Protein AF-A0A354F4W1-F1 (afdb_monomer)

Secondary structure (DSSP, 8-state):
------GGGGG----HHHHHHHHHHHHT----SS---SSPPPHHHHHHHHHHHHTT--SPPPP-----

Sequence (68 aa):
MPLSLSKKSSLIAQSEIRSMTLECARVGGINLAQGVRDKEVPLPVRSGAHEAIARKMLEYTGFPRLRP

Radius of gyration: 19.93 Å; Cα contacts (8 Å, |Δi|>4): 17; chains: 1; bounding box: 41×37×47 Å

Solvent-accessible surface area (backbone atoms only — not comparable to full-atom values): 4716 Å² total; per-residue (Å²): 131,86,89,77,84,59,83,71,55,78,79,62,73,87,52,68,51,58,53,46,52,52,52,20,65,74,71,74,47,86,70,87,67,70,85,71,76,92,66,80,78,57,65,71,61,53,51,51,54,52,48,38,58,75,69,63,72,74,70,83,75,80,78,85,67,80,77,130

pLDDT: mean 89.1, std 13.16, range [35.59, 98.06]

Foldseek 3Di:
DDDDDDPCCVVDDDDPLVVQVVVCVVVVHDRPSVPDDPDDDDPVVVVVVVVCVVVVVPDDDDDPDPDD

Mean predicted aligned error: 7.35 Å

Structure (mmCIF, N/CA/C/O backbone):
data_AF-A0A354F4W1-F1
#
_entry.id   AF-A0A354F4W1-F1
#
loop_
_atom_site.group_PDB
_atom_site.id
_atom_site.type_symbol
_atom_site.label_atom_id
_atom_site.label_alt_id
_atom_site.label_comp_id
_atom_site.label_asym_id
_atom_site.label_entity_id
_atom_site.label_seq_id
_atom_site.pdbx_PDB_ins_code
_atom_site.Cartn_x
_atom_site.Cartn_y
_atom_site.Cartn_z
_atom_site.occupancy
_atom_site.B_iso_or_equiv
_atom_site.auth_seq_id
_atom_site.auth_comp_id
_atom_site.auth_asym_id
_atom_site.auth_atom_id
_atom_site.pdbx_PDB_model_num
ATOM 1 N N . MET A 1 1 ? 16.442 -7.226 28.596 1.00 69.38 1 MET A N 1
ATOM 2 C CA . MET A 1 1 ? 15.431 -6.216 28.985 1.00 69.38 1 MET A CA 1
ATOM 3 C C . MET A 1 1 ? 14.237 -6.386 28.060 1.00 69.38 1 MET A C 1
ATOM 5 O O . MET A 1 1 ? 14.470 -6.433 26.857 1.00 69.38 1 MET A O 1
ATOM 9 N N . PRO A 1 2 ? 13.006 -6.558 28.565 1.00 84.81 2 PRO A N 1
ATOM 10 C CA . PRO A 1 2 ? 11.833 -6.645 27.702 1.00 84.81 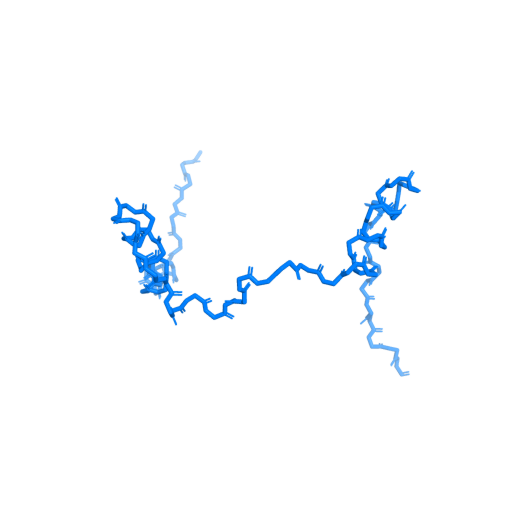2 PRO A CA 1
ATOM 11 C C . PRO A 1 2 ? 11.556 -5.286 27.043 1.00 84.81 2 PRO A C 1
ATOM 13 O O . PRO A 1 2 ? 11.748 -4.241 27.665 1.00 84.81 2 PRO A O 1
ATOM 16 N N . LEU A 1 3 ? 11.124 -5.304 25.782 1.00 91.75 3 LEU A N 1
ATOM 17 C CA . LEU A 1 3 ? 10.663 -4.105 25.083 1.00 91.75 3 LEU A CA 1
ATOM 18 C C . LEU A 1 3 ? 9.355 -3.619 25.723 1.00 91.75 3 LEU A C 1
ATOM 20 O O . LEU A 1 3 ? 8.459 -4.422 25.982 1.00 91.75 3 LEU A O 1
ATOM 24 N N . SER A 1 4 ? 9.241 -2.313 25.967 1.00 93.88 4 SER A N 1
ATOM 25 C CA . SER A 1 4 ? 8.024 -1.677 26.475 1.00 93.88 4 SER A CA 1
ATOM 26 C C . SER A 1 4 ? 7.602 -0.515 25.579 1.00 93.88 4 SER A C 1
ATOM 28 O O . SER A 1 4 ? 8.419 0.110 24.899 1.00 93.88 4 SER A O 1
ATOM 30 N N . LEU A 1 5 ? 6.298 -0.243 25.545 1.00 94.50 5 LEU A N 1
ATOM 31 C CA . LEU A 1 5 ? 5.744 0.833 24.735 1.00 94.50 5 LEU A CA 1
ATOM 32 C C . LEU A 1 5 ? 5.996 2.203 25.378 1.00 94.50 5 LEU A C 1
ATOM 34 O O . LEU A 1 5 ? 5.910 2.379 26.592 1.00 94.50 5 LEU A O 1
ATOM 38 N N . SER A 1 6 ? 6.256 3.206 24.538 1.00 95.38 6 SER A N 1
ATOM 39 C CA . SER A 1 6 ? 6.326 4.604 24.971 1.00 95.38 6 SER A CA 1
ATOM 40 C C . SER A 1 6 ? 4.951 5.118 25.392 1.00 95.38 6 SER A C 1
ATOM 42 O O . SER A 1 6 ? 3.943 4.760 24.783 1.00 95.38 6 SER A O 1
ATOM 44 N N . LYS A 1 7 ? 4.909 6.073 26.328 1.00 95.50 7 LYS A N 1
ATOM 45 C CA . LYS A 1 7 ? 3.681 6.801 26.692 1.00 95.50 7 LYS A CA 1
ATOM 46 C C . LYS A 1 7 ? 2.971 7.418 25.483 1.00 95.50 7 LYS A C 1
ATOM 48 O O . LYS A 1 7 ? 1.757 7.490 25.483 1.00 95.5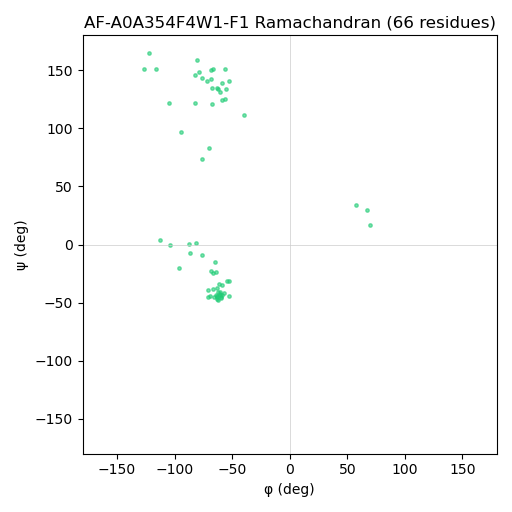0 7 LYS A O 1
ATOM 53 N N . LYS A 1 8 ? 3.701 7.828 24.437 1.00 95.44 8 LYS A N 1
ATOM 54 C CA . LYS A 1 8 ? 3.101 8.408 23.218 1.00 95.44 8 LYS A CA 1
ATOM 55 C C . LYS A 1 8 ? 2.271 7.405 22.414 1.00 95.44 8 LYS A C 1
ATOM 57 O O . LYS A 1 8 ? 1.388 7.817 21.673 1.00 95.44 8 LYS A O 1
ATOM 62 N N . SER A 1 9 ? 2.551 6.108 22.548 1.00 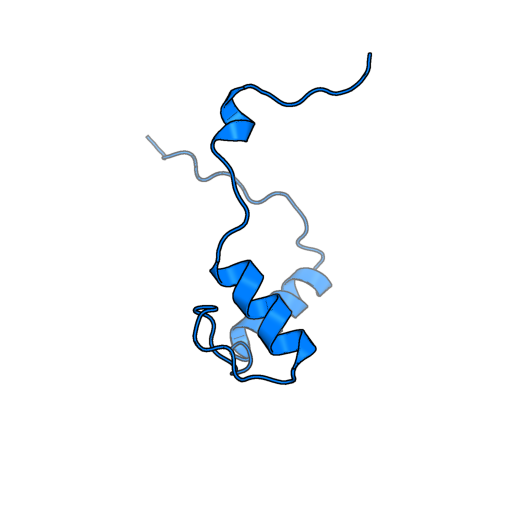95.75 9 SER A N 1
ATOM 63 C CA . SER A 1 9 ? 1.821 5.071 21.812 1.00 95.75 9 SER A CA 1
ATOM 64 C C . SER A 1 9 ? 0.343 5.002 22.195 1.00 95.75 9 SER A C 1
ATOM 66 O O . SER A 1 9 ? -0.458 4.594 21.366 1.00 95.75 9 SER A O 1
ATOM 68 N N . SER A 1 10 ? -0.037 5.473 23.391 1.00 95.06 10 SER A N 1
ATOM 69 C CA . SER A 1 10 ? -1.441 5.513 23.821 1.00 95.06 10 SER A CA 1
ATOM 70 C C . SER A 1 10 ? -2.309 6.460 22.989 1.00 95.06 10 SER A C 1
ATOM 72 O O . SER A 1 10 ? -3.530 6.383 23.060 1.00 95.06 10 SER A O 1
ATOM 74 N N . LEU A 1 11 ? -1.692 7.349 22.205 1.00 96.38 11 LEU A N 1
ATOM 75 C CA . LEU A 1 11 ? -2.384 8.264 21.299 1.00 96.38 11 LEU A CA 1
ATOM 76 C C . LEU A 1 11 ? -2.662 7.637 19.925 1.00 96.38 11 LEU A C 1
ATOM 78 O O . LEU A 1 11 ? -3.308 8.262 19.089 1.00 96.38 11 LEU A O 1
ATOM 82 N N . ILE A 1 12 ? -2.136 6.439 19.662 1.00 95.75 12 ILE A N 1
ATOM 83 C CA . ILE A 1 12 ? -2.243 5.763 18.373 1.00 95.75 12 ILE A CA 1
ATOM 84 C C . ILE A 1 12 ? -3.273 4.645 18.508 1.00 95.75 12 ILE A C 1
ATOM 86 O O . ILE A 1 12 ? -3.110 3.731 19.313 1.00 95.75 12 ILE A O 1
ATOM 90 N N . ALA A 1 13 ? -4.313 4.704 17.683 1.00 94.25 13 ALA A N 1
ATOM 91 C CA . ALA A 1 13 ? -5.324 3.663 17.560 1.00 94.25 13 ALA A CA 1
ATOM 92 C C . ALA A 1 13 ? -5.394 3.157 16.114 1.00 94.25 13 ALA A C 1
ATOM 94 O O . ALA A 1 13 ? -4.879 3.790 15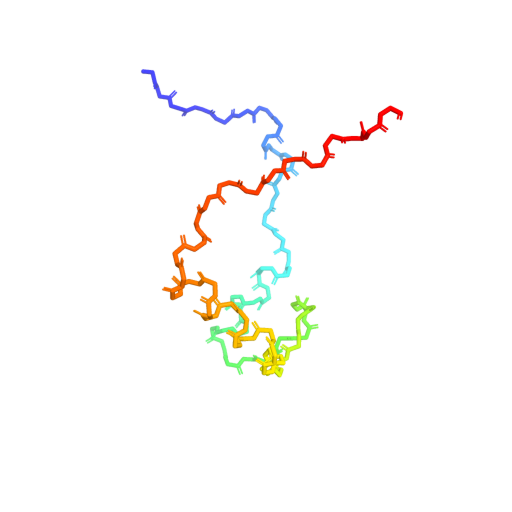.186 1.00 94.25 13 ALA A O 1
ATOM 95 N N . GLN A 1 14 ? -6.037 2.007 15.915 1.00 93.19 14 GLN A N 1
ATOM 96 C CA . GLN A 1 14 ? -6.352 1.528 14.574 1.00 93.19 14 GLN A CA 1
ATOM 97 C C . GLN A 1 14 ? -7.304 2.513 13.880 1.00 93.19 14 GLN A C 1
ATOM 99 O O . GLN A 1 14 ? -8.282 2.960 14.467 1.00 93.19 14 GLN A O 1
ATOM 104 N N . SER A 1 15 ? -7.014 2.845 12.622 1.00 93.31 15 SER A N 1
ATOM 105 C CA . SER A 1 15 ? -7.883 3.700 11.811 1.00 93.31 15 SER A CA 1
ATOM 106 C C . SER A 1 15 ? -9.160 2.964 11.396 1.00 93.31 15 SER A C 1
ATOM 108 O O . SER A 1 15 ? -9.093 1.815 10.956 1.00 93.31 15 SER A O 1
ATOM 110 N N . GLU A 1 16 ? -10.291 3.669 11.402 1.00 92.50 16 GLU A N 1
ATOM 111 C CA . GLU A 1 16 ? -11.570 3.195 10.851 1.00 92.50 16 GLU A CA 1
ATOM 112 C C . GLU A 1 16 ? -11.466 2.752 9.383 1.00 92.50 16 GLU A C 1
ATOM 114 O O . GLU A 1 16 ? -12.118 1.792 8.978 1.00 92.50 16 GLU A O 1
ATOM 119 N N . ILE A 1 17 ? -10.580 3.370 8.590 1.00 93.50 17 ILE A N 1
ATOM 120 C CA . ILE A 1 17 ? -10.320 2.954 7.201 1.00 93.50 17 ILE A CA 1
ATOM 121 C C . ILE A 1 17 ? -9.806 1.510 7.171 1.00 93.50 17 ILE A C 1
ATOM 123 O O . ILE A 1 17 ? -10.215 0.712 6.329 1.00 9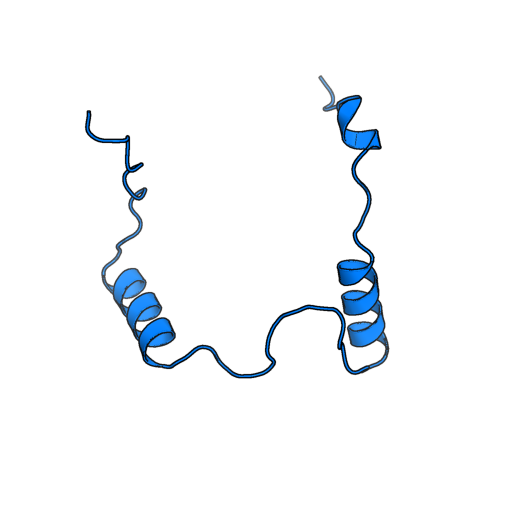3.50 17 ILE A O 1
ATOM 127 N N . ARG A 1 18 ? -8.932 1.142 8.118 1.00 93.94 18 ARG A N 1
ATOM 128 C CA . ARG A 1 18 ? -8.418 -0.228 8.226 1.00 93.94 18 ARG A CA 1
ATOM 129 C C . ARG A 1 18 ? -9.498 -1.191 8.708 1.00 93.94 18 ARG A C 1
ATOM 131 O O . ARG A 1 18 ? -9.551 -2.308 8.199 1.00 93.94 18 ARG A O 1
ATOM 138 N N . SER A 1 19 ? -10.345 -0.770 9.644 1.00 94.19 19 SER A N 1
ATOM 139 C CA . SER A 1 19 ? -11.486 -1.570 10.101 1.00 94.19 19 SER A CA 1
ATOM 140 C C . SER A 1 19 ? -12.445 -1.876 8.945 1.00 94.19 19 SER A C 1
ATOM 142 O O . SER A 1 19 ? -12.767 -3.039 8.718 1.00 94.19 19 SER A O 1
ATOM 144 N N . MET A 1 20 ? -12.792 -0.874 8.129 1.00 94.94 20 MET A N 1
ATOM 145 C CA . MET A 1 20 ? -13.650 -1.056 6.953 1.00 94.94 20 MET A CA 1
ATOM 146 C C . MET A 1 20 ? -13.041 -2.019 5.929 1.00 94.94 20 MET A C 1
ATOM 148 O O . MET A 1 20 ? -13.727 -2.912 5.442 1.00 94.94 20 MET A O 1
ATOM 152 N N . THR A 1 21 ? -11.740 -1.903 5.640 1.00 94.94 21 THR A N 1
ATOM 153 C CA . THR A 1 21 ? -11.057 -2.834 4.728 1.00 94.94 21 THR A CA 1
ATOM 154 C C . THR A 1 21 ? -11.177 -4.288 5.184 1.00 94.94 21 THR A C 1
ATOM 156 O O . THR A 1 21 ? -11.408 -5.165 4.353 1.00 94.94 21 THR A O 1
ATOM 159 N N . LEU A 1 22 ? -11.042 -4.557 6.486 1.00 95.31 22 LEU A N 1
ATOM 160 C CA . LEU A 1 22 ? -11.170 -5.911 7.030 1.00 95.31 22 LEU A CA 1
ATOM 161 C C . LEU A 1 22 ? -12.611 -6.425 6.947 1.00 95.31 22 LEU A C 1
ATOM 163 O O . LEU A 1 22 ? -12.827 -7.557 6.517 1.00 95.31 22 LEU A O 1
ATOM 167 N N . GLU A 1 23 ? -13.591 -5.594 7.299 1.00 96.38 23 GLU A N 1
ATOM 168 C CA . GLU A 1 23 ? -15.001 -5.980 7.238 1.00 96.38 23 GLU A CA 1
ATOM 169 C C . GLU A 1 23 ? -15.473 -6.218 5.800 1.00 96.38 23 GLU A C 1
ATOM 171 O O . GLU A 1 23 ? -16.076 -7.256 5.526 1.00 96.38 23 GLU A O 1
ATOM 176 N N . CYS A 1 24 ? -15.133 -5.333 4.857 1.00 95.44 24 CYS A N 1
ATOM 177 C CA . CYS A 1 24 ? -15.428 -5.528 3.437 1.00 95.44 24 CYS A CA 1
ATOM 178 C C . CYS A 1 24 ? -14.784 -6.812 2.900 1.00 95.44 24 CYS A C 1
ATOM 180 O O . CYS A 1 24 ? -15.456 -7.576 2.212 1.00 95.44 24 CYS A O 1
ATOM 182 N N . ALA A 1 25 ? -13.526 -7.101 3.255 1.00 95.25 25 ALA A N 1
ATOM 183 C CA . ALA A 1 25 ? -12.872 -8.348 2.858 1.00 95.25 25 ALA A CA 1
ATOM 184 C C . ALA A 1 25 ? -13.574 -9.589 3.439 1.00 95.25 25 ALA A C 1
ATOM 186 O O . ALA A 1 25 ? -13.704 -10.597 2.749 1.00 95.25 25 ALA A O 1
ATOM 187 N N . ARG A 1 26 ? -14.067 -9.512 4.683 1.00 97.69 26 ARG A N 1
ATOM 188 C CA . ARG A 1 26 ? -14.778 -10.608 5.360 1.00 97.69 26 ARG A CA 1
ATOM 189 C C . ARG A 1 26 ? -16.125 -10.931 4.711 1.00 97.69 26 ARG A C 1
ATOM 191 O O . ARG A 1 26 ? -16.498 -12.099 4.655 1.00 97.69 26 ARG A O 1
ATOM 198 N N . VAL A 1 27 ? -16.864 -9.917 4.260 1.00 97.38 27 VAL A N 1
ATOM 199 C CA . VAL A 1 27 ? -18.233 -10.081 3.725 1.00 97.38 27 VAL A CA 1
ATOM 200 C C . VAL A 1 27 ? -18.321 -10.002 2.199 1.00 97.38 27 VAL A C 1
ATOM 202 O O . VAL A 1 27 ? -19.415 -10.110 1.654 1.00 97.38 27 VAL A O 1
ATOM 205 N N . GLY A 1 28 ? -17.200 -9.787 1.502 1.00 94.81 28 GLY A N 1
ATOM 206 C CA . GLY A 1 28 ? -17.192 -9.508 0.061 1.00 94.81 28 GLY A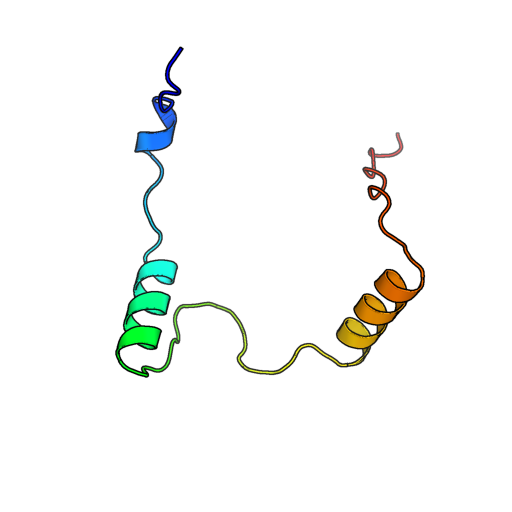 CA 1
ATOM 207 C C . GLY A 1 28 ? -17.836 -8.162 -0.297 1.00 94.81 28 GLY A C 1
ATOM 208 O O . GLY A 1 28 ? -18.437 -8.021 -1.358 1.00 94.81 28 GLY A O 1
ATOM 209 N N . GLY A 1 29 ? -17.763 -7.186 0.610 1.00 93.81 29 GLY A N 1
ATOM 210 C CA . GLY A 1 29 ? -18.366 -5.865 0.456 1.00 93.81 29 GLY A CA 1
ATOM 211 C C . GLY A 1 29 ? -17.536 -4.915 -0.412 1.00 93.81 29 GLY A C 1
ATOM 212 O O . GLY A 1 29 ? -16.324 -5.067 -0.554 1.00 93.81 29 GLY A O 1
ATOM 213 N N . ILE A 1 30 ? -18.190 -3.885 -0.953 1.00 92.25 30 ILE A N 1
ATOM 214 C CA . ILE A 1 30 ? -17.531 -2.817 -1.718 1.00 92.25 30 ILE A CA 1
ATOM 215 C C . ILE A 1 30 ? -16.947 -1.791 -0.741 1.00 92.25 30 ILE A C 1
ATOM 217 O O . ILE A 1 30 ? -17.679 -1.197 0.051 1.00 92.25 30 ILE A O 1
ATOM 221 N N . ASN A 1 31 ? -15.635 -1.558 -0.811 1.00 92.69 31 ASN A N 1
ATOM 222 C CA . ASN A 1 31 ? -14.939 -0.643 0.091 1.00 92.69 31 ASN A CA 1
ATOM 223 C C . ASN A 1 31 ? -14.805 0.764 -0.508 1.00 92.69 31 ASN A C 1
ATOM 225 O O . ASN A 1 31 ? -13.865 1.056 -1.242 1.00 92.69 31 ASN A O 1
ATOM 229 N N . LEU A 1 32 ? -15.714 1.663 -0.134 1.00 90.50 32 LEU A N 1
ATOM 230 C CA . LEU A 1 32 ? -15.680 3.070 -0.554 1.00 90.50 32 LEU A CA 1
ATOM 231 C C . LEU A 1 32 ? -14.840 3.972 0.375 1.00 90.50 32 LEU A C 1
ATOM 233 O O . LEU A 1 32 ? -14.741 5.172 0.131 1.00 90.50 32 LEU A O 1
ATOM 237 N N . ALA A 1 33 ? -14.233 3.422 1.435 1.00 89.38 33 ALA A N 1
ATOM 238 C CA . ALA A 1 33 ? -13.499 4.184 2.453 1.00 89.38 33 ALA A CA 1
ATOM 239 C C . ALA A 1 33 ? -11.977 4.244 2.220 1.00 89.38 33 ALA A C 1
ATOM 241 O O . ALA A 1 33 ? -11.307 5.115 2.770 1.00 89.38 33 ALA A O 1
ATOM 242 N N . GLN A 1 34 ? -11.408 3.326 1.428 1.00 85.25 34 GLN A N 1
ATOM 243 C CA . GLN A 1 34 ? -9.953 3.126 1.336 1.00 85.25 34 GLN A CA 1
ATOM 244 C C . GLN A 1 34 ? -9.185 4.279 0.666 1.00 85.25 34 GLN A C 1
ATOM 246 O O . GLN A 1 34 ? -7.982 4.418 0.880 1.00 85.25 34 GLN A O 1
ATOM 251 N N . GLY A 1 35 ? -9.851 5.096 -0.158 1.00 87.69 35 GLY A N 1
ATOM 252 C CA . GLY A 1 35 ? -9.220 6.231 -0.843 1.00 87.69 35 GLY A CA 1
ATOM 253 C C . GLY A 1 35 ? -8.220 5.845 -1.944 1.00 87.69 35 GLY A C 1
ATOM 254 O O . GLY A 1 35 ? -7.422 6.680 -2.365 1.00 87.69 35 GLY A O 1
ATOM 255 N N . VAL A 1 36 ? -8.251 4.598 -2.427 1.00 88.06 36 VAL A N 1
ATOM 256 C CA . VAL A 1 36 ? -7.456 4.123 -3.574 1.00 88.06 36 VAL A CA 1
ATOM 257 C C . VAL A 1 36 ? -8.383 3.715 -4.716 1.00 88.06 36 VAL A C 1
ATOM 259 O O . VAL A 1 36 ? -9.523 3.329 -4.480 1.00 88.06 36 VAL A O 1
ATOM 262 N N . ARG A 1 37 ? -7.914 3.822 -5.963 1.00 84.94 37 ARG A N 1
ATOM 263 C CA . ARG A 1 37 ? -8.688 3.377 -7.133 1.00 84.94 37 ARG A CA 1
ATOM 264 C C . ARG A 1 37 ? -8.534 1.873 -7.353 1.00 84.94 37 ARG A C 1
ATOM 266 O O . ARG A 1 37 ? -7.427 1.364 -7.228 1.00 84.94 37 ARG A O 1
ATOM 273 N N . ASP A 1 38 ? -9.599 1.231 -7.834 1.00 86.44 38 ASP A N 1
ATOM 274 C CA . ASP A 1 38 ? -9.619 -0.202 -8.196 1.00 86.44 38 ASP A CA 1
ATOM 275 C C . ASP A 1 38 ? -8.918 -0.525 -9.526 1.00 86.44 38 ASP A C 1
ATOM 277 O O . ASP A 1 38 ? -8.756 -1.684 -9.900 1.00 86.44 38 ASP A O 1
ATOM 281 N N . LYS A 1 39 ? -8.533 0.501 -10.291 1.00 89.94 39 LYS A N 1
ATOM 282 C CA . LYS A 1 39 ? -7.866 0.322 -11.584 1.00 89.94 39 LYS A CA 1
ATOM 283 C C . LYS A 1 39 ? -6.396 -0.017 -11.389 1.00 89.94 39 LYS A C 1
ATOM 285 O O . LYS A 1 39 ? -5.742 0.491 -10.481 1.00 89.94 39 LYS A O 1
ATOM 290 N N . GLU A 1 40 ? -5.863 -0.796 -12.324 1.00 93.31 40 GLU A N 1
ATOM 291 C CA . GLU A 1 40 ? -4.437 -1.086 -12.376 1.00 93.31 40 GLU A CA 1
ATOM 292 C C . GLU A 1 40 ? -3.588 0.190 -12.440 1.00 93.31 40 GLU A C 1
ATOM 294 O O . GLU A 1 40 ? -3.972 1.216 -13.014 1.00 93.31 40 GLU A O 1
ATOM 299 N N . VAL A 1 41 ? -2.374 0.088 -11.904 1.00 95.00 41 VAL A N 1
ATOM 300 C CA . VAL A 1 41 ? -1.348 1.120 -12.043 1.00 95.00 41 VAL A CA 1
ATOM 301 C C . VAL A 1 41 ? -1.042 1.342 -13.541 1.00 95.00 41 VAL A C 1
ATOM 303 O O . VAL A 1 41 ? -0.952 0.368 -14.295 1.00 95.00 41 VAL A O 1
ATOM 306 N N . PRO A 1 42 ? -0.857 2.588 -14.022 1.00 96.44 42 PRO A N 1
ATOM 307 C CA . PRO A 1 42 ? -0.529 2.849 -15.425 1.00 96.44 42 PRO A CA 1
ATOM 308 C C . PRO A 1 42 ? 0.680 2.043 -15.919 1.00 96.44 42 PRO A C 1
ATOM 310 O O . PRO A 1 42 ? 1.668 1.889 -15.198 1.00 96.44 42 PRO A O 1
ATOM 313 N N . LEU A 1 43 ? 0.615 1.549 -17.162 1.00 97.75 43 LEU A N 1
ATOM 314 C CA . LEU A 1 43 ? 1.664 0.704 -17.748 1.00 97.75 43 LEU A CA 1
ATOM 315 C C . LEU A 1 43 ? 3.073 1.323 -17.654 1.00 97.75 43 LEU A C 1
ATOM 317 O O . LEU A 1 43 ? 3.968 0.610 -17.213 1.00 97.75 43 LEU A O 1
ATOM 321 N N . PRO A 1 44 ? 3.295 2.623 -17.945 1.00 97.94 44 PRO A N 1
ATOM 322 C CA . PRO A 1 44 ? 4.634 3.210 -17.844 1.00 97.94 44 PRO A CA 1
ATOM 323 C C . PRO A 1 44 ? 5.240 3.113 -16.437 1.00 97.94 44 PRO A C 1
ATOM 325 O O . PRO A 1 44 ? 6.439 2.896 -16.295 1.00 97.94 44 PRO A O 1
ATOM 328 N N . VAL A 1 45 ? 4.409 3.219 -15.394 1.00 97.50 45 VAL A N 1
ATOM 329 C CA . VAL A 1 45 ? 4.853 3.119 -13.996 1.00 97.50 45 VAL A CA 1
ATOM 330 C C . VAL A 1 45 ? 5.236 1.679 -13.661 1.00 97.50 45 VAL A C 1
ATOM 332 O O . VAL A 1 45 ? 6.293 1.442 -13.081 1.00 97.50 45 VAL A O 1
ATOM 335 N N . ARG A 1 46 ? 4.407 0.707 -14.068 1.00 97.56 46 ARG A N 1
ATOM 336 C CA . ARG A 1 46 ? 4.694 -0.722 -13.868 1.00 97.56 46 ARG A CA 1
ATOM 337 C C . ARG A 1 46 ? 5.963 -1.151 -14.604 1.00 97.56 46 ARG A C 1
ATOM 339 O O . ARG A 1 46 ? 6.824 -1.784 -13.999 1.00 97.56 46 ARG A O 1
ATOM 346 N N . SER A 1 47 ? 6.097 -0.774 -15.875 1.00 98.06 47 SER A N 1
ATOM 347 C CA . SER A 1 47 ? 7.269 -1.098 -16.693 1.00 98.06 47 SER A CA 1
ATOM 348 C C . SER A 1 47 ? 8.542 -0.465 -16.138 1.00 98.06 47 SER A C 1
ATOM 350 O O . SER A 1 47 ? 9.548 -1.156 -16.013 1.00 98.06 47 SER A O 1
ATOM 352 N N . GLY A 1 48 ? 8.492 0.809 -15.731 1.00 97.50 48 GLY A N 1
ATOM 353 C CA . GLY A 1 48 ? 9.644 1.487 -15.134 1.00 97.50 48 GLY A CA 1
ATOM 354 C C . GLY A 1 48 ? 10.098 0.840 -13.822 1.00 97.50 48 GLY A C 1
ATOM 355 O O . GLY A 1 48 ? 11.294 0.646 -13.615 1.00 97.50 48 GLY A O 1
ATOM 356 N N . ALA A 1 49 ? 9.156 0.437 -12.961 1.00 96.62 49 ALA A N 1
ATOM 357 C CA . ALA A 1 49 ? 9.478 -0.29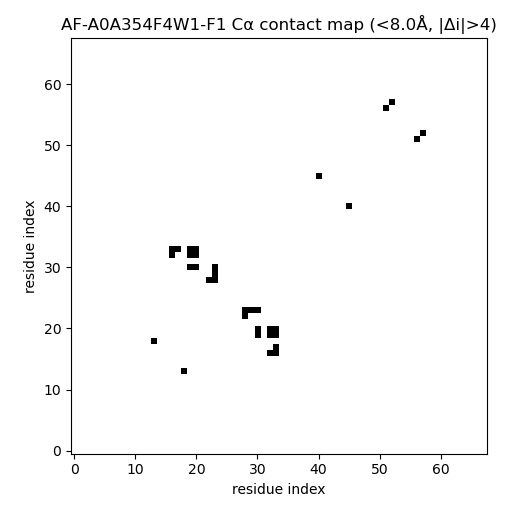6 -11.736 1.00 96.62 49 ALA A CA 1
ATOM 358 C C . ALA A 1 49 ? 10.133 -1.657 -12.036 1.00 96.62 49 ALA A C 1
ATOM 360 O O . ALA A 1 49 ? 11.158 -1.993 -11.442 1.00 96.62 49 ALA A O 1
ATOM 361 N N . HIS A 1 50 ? 9.585 -2.415 -12.992 1.00 97.75 50 HIS A N 1
ATOM 362 C CA . HIS A 1 50 ? 10.165 -3.685 -13.437 1.00 97.75 50 HIS A CA 1
ATOM 363 C C . HIS A 1 50 ? 11.585 -3.520 -13.989 1.00 97.75 50 HIS A C 1
ATOM 365 O O . HIS A 1 50 ? 12.477 -4.294 -13.645 1.00 97.75 50 HIS A O 1
ATOM 371 N N . GLU A 1 51 ? 11.804 -2.511 -14.828 1.00 97.81 51 GLU A N 1
ATOM 372 C CA . GLU A 1 51 ? 13.101 -2.231 -15.435 1.00 97.81 51 GLU A CA 1
ATOM 373 C C . GLU A 1 51 ? 14.155 -1.843 -14.393 1.00 97.81 51 GLU A C 1
ATOM 375 O O . GLU A 1 51 ? 15.273 -2.356 -14.437 1.00 97.81 51 GLU A O 1
ATOM 380 N N . ALA A 1 52 ? 13.805 -0.994 -13.422 1.00 95.38 52 ALA A N 1
ATOM 381 C CA . ALA A 1 52 ? 14.711 -0.606 -12.342 1.00 95.38 52 ALA A CA 1
ATOM 382 C C . ALA A 1 52 ? 15.165 -1.818 -11.510 1.00 95.38 52 ALA A C 1
ATOM 384 O O . ALA A 1 52 ? 16.355 -1.965 -11.219 1.00 95.38 52 ALA A O 1
ATOM 385 N N . ILE A 1 53 ? 1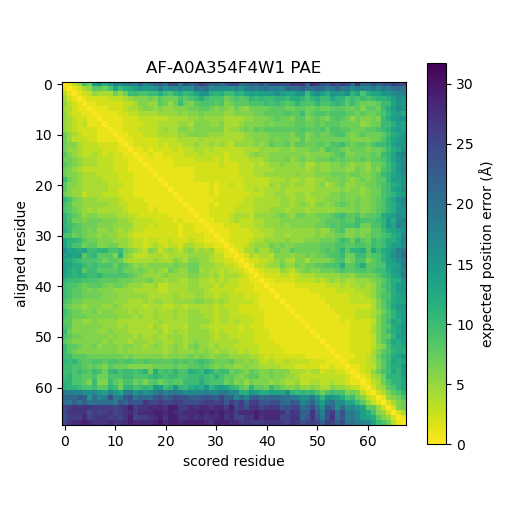4.235 -2.729 -11.195 1.00 96.31 53 ILE A N 1
ATOM 386 C CA . ILE A 1 53 ? 14.538 -3.991 -10.504 1.00 96.31 53 ILE A CA 1
ATOM 387 C C . ILE A 1 53 ? 15.459 -4.866 -11.362 1.00 96.31 53 ILE A C 1
ATOM 389 O O . ILE A 1 53 ? 16.474 -5.356 -10.867 1.00 96.31 53 ILE A O 1
ATOM 393 N N . ALA A 1 54 ? 15.153 -5.034 -12.654 1.00 97.31 54 ALA A N 1
ATOM 394 C CA . ALA A 1 54 ? 15.969 -5.828 -13.575 1.00 97.31 54 ALA A CA 1
ATOM 395 C C . ALA A 1 54 ? 17.398 -5.271 -13.725 1.00 97.31 54 ALA A C 1
ATOM 397 O O . ALA A 1 54 ? 18.358 -6.033 -13.841 1.00 97.31 54 ALA A O 1
ATOM 398 N N . ARG A 1 55 ? 17.547 -3.944 -13.658 1.00 96.44 55 ARG A N 1
ATOM 399 C CA . ARG A 1 55 ? 18.831 -3.227 -13.671 1.00 96.44 55 ARG A CA 1
ATOM 400 C C . ARG A 1 55 ? 19.538 -3.187 -12.311 1.00 96.44 55 ARG A C 1
ATOM 402 O O . ARG A 1 55 ? 20.614 -2.608 -12.226 1.00 96.44 55 ARG A O 1
ATOM 409 N N . LYS A 1 56 ? 18.970 -3.812 -11.270 1.00 93.12 56 LYS A N 1
ATOM 410 C CA . LYS A 1 56 ? 19.500 -3.851 -9.894 1.00 93.12 56 LYS A CA 1
ATOM 411 C C . LYS A 1 56 ? 19.700 -2.466 -9.260 1.00 93.12 56 LYS A C 1
ATOM 413 O O . LYS A 1 56 ? 20.604 -2.300 -8.450 1.00 93.12 56 LYS A O 1
ATOM 418 N N . MET A 1 57 ? 18.835 -1.503 -9.581 1.00 88.69 57 MET A N 1
ATOM 419 C CA . MET A 1 57 ? 18.835 -0.166 -8.971 1.00 88.69 57 MET A CA 1
ATOM 420 C C . MET A 1 57 ? 18.238 -0.216 -7.553 1.00 88.69 57 MET A C 1
ATOM 422 O O . MET A 1 57 ? 17.082 0.149 -7.340 1.00 88.69 57 MET A O 1
ATOM 426 N N . LEU A 1 58 ? 18.995 -0.761 -6.601 1.00 85.44 58 LEU A N 1
ATOM 427 C CA . LEU A 1 58 ? 18.568 -1.042 -5.220 1.00 85.44 58 LEU A CA 1
ATOM 428 C C . LEU A 1 58 ? 19.282 -0.161 -4.188 1.00 85.44 58 LEU A C 1
ATOM 430 O O . LEU A 1 58 ? 19.117 -0.343 -2.981 1.00 85.44 58 LEU A O 1
ATOM 434 N N . GLU A 1 59 ? 20.114 0.765 -4.651 1.00 87.00 59 GLU A N 1
ATOM 435 C CA . GLU A 1 59 ? 20.859 1.670 -3.798 1.00 87.00 59 GLU A CA 1
ATOM 436 C C . GLU A 1 59 ? 19.923 2.641 -3.072 1.00 87.00 59 GLU A C 1
ATOM 438 O O . GLU A 1 59 ? 18.867 3.036 -3.574 1.00 87.00 59 GLU A O 1
ATOM 443 N N . TYR A 1 60 ? 20.338 3.079 -1.882 1.00 84.88 60 TYR A N 1
ATOM 444 C CA . TYR A 1 60 ? 19.645 4.155 -1.187 1.00 84.88 60 TYR A CA 1
ATOM 445 C C . TYR A 1 60 ? 19.583 5.393 -2.081 1.00 84.88 60 TYR A C 1
ATOM 447 O O . TYR A 1 60 ? 20.606 5.905 -2.540 1.00 84.88 60 TYR A O 1
ATOM 455 N N . THR A 1 61 ? 18.374 5.906 -2.294 1.00 82.00 61 THR A N 1
ATOM 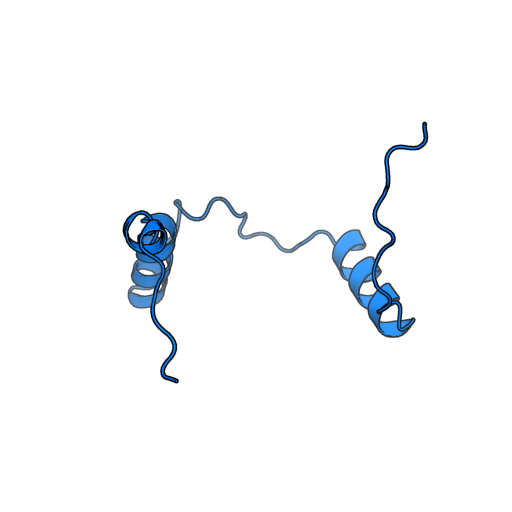456 C CA . THR A 1 61 ? 18.186 7.168 -3.003 1.00 82.00 61 THR A CA 1
ATOM 457 C C . THR A 1 61 ? 18.850 8.286 -2.210 1.00 82.00 61 THR A C 1
ATOM 459 O O . THR A 1 61 ? 18.657 8.386 -0.994 1.00 82.00 61 THR A O 1
ATOM 462 N N . GLY A 1 62 ? 19.614 9.143 -2.886 1.00 80.62 62 GLY A N 1
ATOM 463 C CA . GLY A 1 62 ? 20.214 10.306 -2.243 1.00 80.62 62 GLY A CA 1
ATOM 464 C C . GLY A 1 62 ? 19.145 11.165 -1.566 1.00 80.62 62 GLY A C 1
ATOM 465 O O . GLY A 1 62 ? 18.106 11.450 -2.157 1.00 80.62 62 GLY A O 1
ATOM 466 N N . PHE A 1 63 ? 19.397 11.589 -0.327 1.00 67.38 63 PHE A N 1
ATOM 467 C CA . PHE A 1 63 ? 18.567 12.601 0.317 1.00 67.38 63 PHE A CA 1
ATOM 468 C C . PHE A 1 63 ? 18.794 13.925 -0.427 1.00 67.38 63 PHE A C 1
ATOM 470 O O . PHE A 1 63 ? 19.944 14.382 -0.466 1.00 67.38 63 PHE A O 1
ATOM 477 N N . PRO A 1 64 ? 17.764 14.565 -1.010 1.00 55.84 64 PRO A N 1
ATOM 478 C CA . PRO A 1 64 ? 17.906 15.911 -1.536 1.00 55.84 64 PRO A CA 1
ATOM 479 C C . PRO A 1 64 ? 18.065 16.857 -0.341 1.00 55.84 64 PRO A C 1
ATOM 481 O O . PRO A 1 64 ? 17.109 17.443 0.157 1.00 55.84 64 PRO A O 1
ATOM 484 N N . ARG A 1 65 ? 19.294 16.979 0.175 1.00 46.34 65 ARG A N 1
ATOM 485 C CA . ARG A 1 65 ? 19.666 18.114 1.015 1.00 46.34 65 ARG A CA 1
ATOM 486 C C . ARG A 1 65 ? 19.427 19.348 0.157 1.00 46.34 65 ARG A C 1
ATOM 488 O O . ARG A 1 65 ? 19.947 19.418 -0.956 1.00 46.34 65 ARG A O 1
ATOM 495 N N . LEU A 1 66 ? 18.613 20.267 0.671 1.00 52.97 66 LEU A N 1
ATOM 496 C CA . LEU A 1 66 ? 18.489 21.630 0.170 1.00 52.97 66 LEU A CA 1
ATOM 497 C C . LEU A 1 66 ? 19.898 22.105 -0.205 1.00 52.97 66 LEU A C 1
ATOM 499 O O . LEU A 1 66 ? 20.771 22.186 0.661 1.00 52.97 66 LEU A O 1
ATOM 503 N N . ARG A 1 67 ? 20.149 22.289 -1.507 1.00 35.59 67 ARG A N 1
ATOM 504 C CA . ARG A 1 67 ? 21.357 22.987 -1.946 1.00 35.59 67 ARG A CA 1
ATOM 505 C C . ARG A 1 67 ? 21.262 24.400 -1.351 1.00 35.59 67 ARG A C 1
ATOM 507 O O . ARG A 1 67 ? 20.161 24.951 -1.425 1.00 35.59 67 ARG A O 1
ATOM 514 N N . PRO A 1 68 ? 22.324 24.911 -0.702 1.00 48.62 68 PRO A N 1
ATOM 515 C CA . PRO A 1 68 ? 22.324 26.273 -0.178 1.00 48.62 68 PRO A CA 1
ATOM 516 C C . PRO A 1 68 ? 22.039 27.292 -1.284 1.00 48.62 68 PRO A C 1
ATOM 518 O O . PRO A 1 68 ? 22.375 26.998 -2.457 1.00 48.62 68 PRO A O 1
#